Protein AF-A0A1M7MVY4-F1 (afdb_monomer_lite)

Secondary structure (DSSP, 8-state):
-EEEEE--SSSPP--EEEEEEES-B-SSSEEEEEEEEEEETTHHHHHHHHHHHHHTT---EEEEEE-TT--EEEEEEEEEEEEEEEETTEEEEEEEEEPBPPHHHHHHHHHHHHHHHHHHHHTTPPP---

pLDDT: mean 89.59, std 8.75, range [52.88, 98.19]

Organism: Chryseobacterium carnipullorum (NCBI:txid1124835)

Radius of gyration: 17.47 Å; chains: 1; bounding box: 45×31×48 Å

Structure (mmCIF, N/CA/C/O backbone):
data_AF-A0A1M7MVY4-F1
#
_entry.id   AF-A0A1M7MVY4-F1
#
loop_
_atom_site.group_PDB
_atom_site.id
_atom_site.type_symbol
_atom_site.label_atom_id
_atom_site.label_alt_id
_atom_site.label_comp_id
_atom_site.label_asym_id
_atom_site.label_entity_id
_atom_site.label_seq_id
_atom_site.pdbx_PDB_ins_code
_atom_site.Cartn_x
_atom_site.Cartn_y
_atom_site.Cartn_z
_atom_site.occupancy
_atom_site.B_iso_or_equiv
_atom_site.auth_seq_id
_atom_site.auth_comp_id
_atom_site.auth_asym_id
_atom_site.auth_atom_id
_atom_site.pdbx_PDB_model_num
ATOM 1 N N . MET A 1 1 ? -5.617 -7.896 -5.061 1.00 93.06 1 MET A N 1
ATOM 2 C CA . MET A 1 1 ? -5.676 -7.709 -3.597 1.00 93.06 1 MET A CA 1
ATOM 3 C C . MET A 1 1 ? -4.420 -6.981 -3.159 1.00 93.06 1 MET A C 1
ATOM 5 O O . MET A 1 1 ? -3.390 -7.106 -3.820 1.00 93.06 1 MET A O 1
ATOM 9 N N . PHE A 1 2 ? -4.505 -6.208 -2.084 1.00 96.81 2 PHE A N 1
ATOM 10 C CA . PHE A 1 2 ? -3.381 -5.459 -1.541 1.00 96.81 2 PHE A CA 1
ATOM 11 C C . PHE A 1 2 ? -3.156 -5.806 -0.066 1.00 96.81 2 PHE A C 1
ATOM 13 O O . PHE A 1 2 ? -4.079 -6.235 0.622 1.00 96.81 2 PHE A O 1
ATOM 20 N N . GLY A 1 3 ? -1.925 -5.612 0.399 1.00 96.44 3 GLY A N 1
ATOM 21 C CA . GLY A 1 3 ? -1.509 -5.717 1.796 1.00 96.44 3 GLY A CA 1
ATOM 22 C C . GLY A 1 3 ? -0.864 -4.416 2.274 1.00 96.44 3 GLY A C 1
ATOM 23 O O . GLY A 1 3 ? -0.368 -3.636 1.459 1.00 96.44 3 GLY A O 1
ATOM 24 N N . PHE A 1 4 ? -0.852 -4.180 3.582 1.00 96.44 4 PHE A N 1
ATOM 25 C CA . PHE A 1 4 ? -0.076 -3.106 4.204 1.00 96.44 4 PHE A CA 1
ATOM 26 C C . PHE A 1 4 ? 0.952 -3.696 5.169 1.00 96.44 4 PHE A C 1
ATOM 28 O O . PHE A 1 4 ? 0.610 -4.563 5.968 1.00 96.44 4 PHE A O 1
ATOM 35 N N . THR A 1 5 ? 2.184 -3.200 5.112 1.00 95.25 5 THR A N 1
ATOM 36 C CA . THR A 1 5 ? 3.277 -3.535 6.040 1.00 95.25 5 THR A CA 1
ATOM 37 C C . THR A 1 5 ? 3.965 -2.250 6.474 1.00 95.25 5 THR A C 1
ATOM 39 O O . THR A 1 5 ? 4.047 -1.301 5.688 1.00 95.25 5 THR A O 1
ATOM 42 N N . PHE A 1 6 ? 4.494 -2.216 7.694 1.00 94.38 6 PHE A N 1
ATOM 43 C CA . PHE A 1 6 ? 5.457 -1.182 8.065 1.00 94.38 6 PHE A CA 1
ATOM 44 C C . PHE A 1 6 ? 6.812 -1.446 7.413 1.00 94.38 6 PHE A C 1
ATOM 46 O O . PHE A 1 6 ? 7.098 -2.556 6.957 1.00 94.38 6 PHE A O 1
ATOM 53 N N . ASP A 1 7 ? 7.602 -0.384 7.311 1.00 91.56 7 ASP A N 1
ATOM 54 C CA . ASP A 1 7 ? 9.003 -0.461 6.932 1.00 91.56 7 ASP A CA 1
ATOM 55 C C . ASP A 1 7 ? 9.792 -0.950 8.150 1.00 91.56 7 ASP A C 1
ATOM 57 O O . ASP A 1 7 ? 9.826 -0.273 9.176 1.00 91.56 7 ASP A O 1
ATOM 61 N N . SER A 1 8 ? 10.345 -2.158 8.072 1.00 85.06 8 SER A N 1
ATOM 62 C CA . SER A 1 8 ? 11.146 -2.762 9.136 1.00 85.06 8 SER A CA 1
ATOM 63 C C . SER A 1 8 ? 12.392 -3.425 8.555 1.00 85.06 8 SER A C 1
ATOM 65 O O . SER A 1 8 ? 12.450 -3.759 7.371 1.00 85.06 8 SER A O 1
ATOM 67 N N . GLU A 1 9 ? 13.403 -3.634 9.400 1.00 79.75 9 GLU A N 1
ATOM 68 C CA . GLU A 1 9 ? 14.647 -4.320 9.016 1.00 79.75 9 GLU A CA 1
ATOM 69 C C . GLU A 1 9 ? 14.465 -5.838 8.816 1.00 79.75 9 GLU A C 1
ATOM 71 O O . GLU A 1 9 ? 15.374 -6.522 8.344 1.00 79.75 9 GLU A O 1
ATOM 76 N N . THR A 1 10 ? 13.302 -6.379 9.187 1.00 82.69 10 THR A N 1
ATOM 77 C CA . THR A 1 10 ? 12.981 -7.809 9.131 1.00 82.69 10 THR A CA 1
ATOM 78 C C . THR A 1 10 ? 12.125 -8.151 7.915 1.00 82.69 10 THR A C 1
ATOM 80 O O . THR A 1 10 ? 11.790 -7.299 7.092 1.00 82.69 10 THR A O 1
ATOM 83 N N . GLU A 1 11 ? 11.736 -9.424 7.790 1.00 79.62 11 GLU A N 1
ATOM 84 C CA . GLU A 1 11 ? 10.710 -9.790 6.818 1.00 79.62 11 GLU A CA 1
ATOM 85 C C . GLU A 1 11 ? 9.423 -8.981 7.065 1.00 79.62 11 GLU A C 1
ATOM 87 O O . GLU A 1 11 ? 9.003 -8.830 8.217 1.00 79.62 11 GLU A O 1
ATOM 92 N N . PRO A 1 12 ? 8.812 -8.437 5.998 1.00 81.81 12 PRO A N 1
ATOM 93 C CA . PRO A 1 12 ? 7.630 -7.601 6.118 1.00 81.81 12 PRO A CA 1
ATOM 94 C C . PRO A 1 12 ? 6.420 -8.436 6.525 1.00 81.81 12 PRO A C 1
ATOM 96 O O . PRO A 1 12 ? 6.007 -9.353 5.811 1.00 81.81 12 PRO A O 1
ATOM 99 N N . GLU A 1 13 ? 5.823 -8.068 7.651 1.00 90.56 13 GLU A N 1
ATOM 100 C CA . GLU A 1 13 ? 4.575 -8.641 8.134 1.00 90.56 13 GLU A CA 1
ATOM 101 C C . GLU A 1 13 ? 3.384 -7.867 7.553 1.00 90.56 13 GLU A C 1
ATOM 103 O O . GLU A 1 13 ? 3.287 -6.643 7.675 1.00 90.56 13 GLU A O 1
ATOM 108 N N . ILE A 1 14 ? 2.453 -8.576 6.909 1.00 93.31 14 ILE A N 1
ATOM 109 C CA . ILE A 1 14 ? 1.219 -7.964 6.407 1.00 93.31 14 ILE A CA 1
ATOM 110 C C . ILE A 1 14 ? 0.259 -7.759 7.583 1.00 93.31 14 ILE A C 1
ATOM 112 O O . ILE A 1 14 ? -0.281 -8.716 8.127 1.00 93.31 14 ILE A O 1
ATOM 116 N N . ILE A 1 15 ? 0.013 -6.498 7.928 1.00 93.81 15 ILE A N 1
ATOM 117 C CA . ILE A 1 15 ? -0.790 -6.072 9.088 1.00 93.81 15 ILE A CA 1
ATOM 118 C C . ILE A 1 15 ? -2.284 -6.035 8.754 1.00 93.81 15 ILE A C 1
ATOM 120 O O . ILE A 1 15 ? -3.133 -6.200 9.628 1.00 93.81 15 ILE A O 1
ATOM 124 N N . ALA A 1 16 ? -2.605 -5.775 7.487 1.00 96.06 16 ALA A N 1
ATOM 125 C CA . ALA A 1 16 ? -3.970 -5.760 6.981 1.00 96.06 16 ALA A CA 1
ATOM 126 C C . ALA A 1 16 ? -3.999 -6.057 5.481 1.00 96.06 16 ALA A C 1
ATOM 128 O O . ALA A 1 16 ? -3.080 -5.677 4.744 1.00 96.06 16 ALA A O 1
ATOM 129 N N . LEU A 1 17 ? -5.084 -6.681 5.030 1.00 97.31 17 LEU A N 1
ATOM 130 C CA . LEU A 1 17 ? -5.425 -6.880 3.627 1.00 97.31 17 LEU A CA 1
ATOM 131 C C . LEU A 1 17 ? -6.534 -5.917 3.211 1.00 97.31 17 LEU A C 1
ATOM 133 O O . LEU A 1 17 ? -7.336 -5.447 4.015 1.00 97.31 17 LEU A O 1
ATOM 137 N N . MET A 1 18 ? -6.573 -5.600 1.925 1.00 96.88 18 MET A N 1
ATOM 138 C CA . MET A 1 18 ? -7.585 -4.724 1.347 1.00 96.88 18 MET A CA 1
ATOM 139 C C . MET A 1 18 ? -7.865 -5.110 -0.101 1.00 96.88 18 MET A C 1
ATOM 141 O O . MET A 1 18 ? -6.969 -5.534 -0.841 1.00 96.88 18 MET A O 1
ATOM 145 N N . ASP A 1 19 ? -9.116 -4.947 -0.516 1.00 96.75 19 ASP A N 1
ATOM 146 C CA . ASP A 1 19 ? -9.549 -5.336 -1.859 1.00 96.75 19 ASP A CA 1
ATOM 147 C C . ASP A 1 19 ? -8.887 -4.464 -2.928 1.00 96.75 19 ASP A C 1
ATOM 149 O O . ASP A 1 19 ? -8.389 -4.967 -3.940 1.00 96.75 19 ASP A O 1
ATOM 153 N N . ASP A 1 20 ? -8.861 -3.152 -2.684 1.00 96.81 20 ASP A N 1
ATOM 154 C CA . ASP A 1 20 ? -8.397 -2.151 -3.640 1.00 96.81 20 ASP A CA 1
ATOM 155 C C . ASP A 1 20 ? -7.703 -0.975 -2.940 1.00 96.81 20 ASP A C 1
ATOM 157 O O . ASP A 1 20 ? -8.004 -0.620 -1.794 1.00 96.81 20 ASP A O 1
ATOM 161 N N . VAL A 1 21 ? -6.787 -0.337 -3.667 1.00 96.12 21 VAL A N 1
ATOM 162 C CA . VAL A 1 21 ? -6.091 0.872 -3.241 1.00 96.12 21 VAL A CA 1
ATOM 163 C C . VAL A 1 21 ? -6.113 1.897 -4.360 1.00 96.12 21 VAL A C 1
ATOM 165 O O . VAL A 1 21 ? -5.607 1.685 -5.459 1.00 96.12 21 VAL A O 1
ATOM 168 N N . ARG A 1 22 ? -6.640 3.081 -4.051 1.00 94.69 22 ARG A N 1
ATOM 169 C CA . ARG A 1 22 ? -6.719 4.185 -5.010 1.00 94.69 22 ARG A CA 1
ATOM 170 C C . ARG A 1 22 ? -5.701 5.258 -4.702 1.00 94.69 22 ARG A C 1
ATOM 172 O O . ARG A 1 22 ? -5.373 5.509 -3.544 1.00 94.69 22 ARG A O 1
ATOM 179 N N . ASN A 1 23 ? -5.320 5.978 -5.755 1.00 91.75 23 ASN A N 1
ATOM 180 C CA . ASN A 1 23 ? -4.417 7.120 -5.696 1.00 91.75 23 ASN A CA 1
ATOM 181 C C . ASN A 1 23 ? -2.987 6.750 -5.261 1.00 91.75 23 ASN A C 1
ATOM 183 O O . ASN A 1 23 ? -2.398 7.449 -4.448 1.00 91.75 23 ASN A O 1
ATOM 187 N N . ILE A 1 24 ? -2.415 5.687 -5.829 1.00 89.50 24 ILE A N 1
ATOM 188 C CA . ILE A 1 24 ? -0.994 5.317 -5.644 1.00 89.50 24 ILE A CA 1
ATOM 189 C C . ILE A 1 24 ? -0.146 5.482 -6.919 1.00 89.50 24 ILE A C 1
ATOM 191 O O . ILE A 1 24 ? 1.076 5.379 -6.872 1.00 89.50 24 ILE A O 1
ATOM 195 N N . GLU A 1 25 ? -0.774 5.798 -8.058 1.00 85.25 25 GLU A N 1
ATOM 196 C CA . GLU A 1 25 ? -0.097 6.063 -9.336 1.00 85.25 25 GLU A CA 1
ATOM 197 C C . GLU A 1 25 ? -0.064 7.563 -9.655 1.00 85.25 25 GLU A C 1
ATOM 199 O O . GLU A 1 25 ? -1.058 8.272 -9.456 1.00 85.25 25 GLU A O 1
ATOM 204 N N . SER A 1 26 ? 1.061 8.061 -10.164 1.00 82.38 26 SER A N 1
ATOM 205 C CA . SER A 1 26 ? 1.253 9.468 -10.537 1.00 82.38 26 SER A CA 1
ATOM 206 C C . SER A 1 26 ? 2.317 9.584 -11.633 1.00 82.38 26 SER A C 1
ATOM 208 O O . SER A 1 26 ? 3.221 8.754 -11.687 1.00 82.38 26 SER A O 1
ATOM 210 N N . PRO A 1 27 ? 2.255 10.595 -12.522 1.00 75.25 27 PRO A N 1
ATOM 211 C CA . PRO A 1 27 ? 3.409 10.950 -13.350 1.00 75.25 27 PRO A CA 1
ATOM 212 C C . PRO A 1 27 ? 4.582 11.514 -12.527 1.00 75.25 27 PRO A C 1
ATOM 214 O O . PRO A 1 27 ? 5.714 11.475 -12.995 1.00 75.25 27 PRO A O 1
ATOM 217 N N . ALA A 1 28 ? 4.325 12.044 -11.326 1.00 76.19 28 ALA A N 1
ATOM 218 C CA . ALA A 1 28 ? 5.370 12.495 -10.409 1.00 76.19 28 ALA A CA 1
ATOM 219 C C . ALA A 1 28 ? 5.965 11.303 -9.643 1.00 76.19 28 ALA A C 1
ATOM 221 O O . ALA A 1 28 ? 5.210 10.449 -9.184 1.00 76.19 28 ALA A O 1
ATOM 222 N N . GLY A 1 29 ? 7.290 11.274 -9.464 1.00 78.75 29 GLY A N 1
ATOM 223 C CA . GLY A 1 29 ? 7.973 10.185 -8.753 1.00 78.75 29 GLY A CA 1
ATOM 224 C C . GLY A 1 29 ? 7.624 10.117 -7.262 1.00 78.75 29 GLY A C 1
ATOM 225 O O . GLY A 1 29 ? 7.210 9.071 -6.774 1.00 78.75 29 GLY A O 1
ATOM 226 N N . ILE A 1 30 ? 7.727 11.238 -6.540 1.00 88.56 30 ILE A N 1
ATOM 227 C CA . ILE A 1 30 ? 7.447 11.319 -5.096 1.00 88.56 30 ILE A CA 1
ATOM 228 C C . ILE A 1 30 ? 6.495 12.489 -4.843 1.00 88.56 30 ILE A C 1
ATOM 230 O O . ILE A 1 30 ? 6.791 13.619 -5.229 1.00 88.56 30 ILE A O 1
ATOM 234 N N . ILE A 1 31 ? 5.348 12.240 -4.204 1.00 93.31 31 ILE A N 1
ATOM 235 C CA . ILE A 1 31 ? 4.327 13.276 -3.973 1.00 93.31 31 ILE A CA 1
ATOM 236 C C . ILE A 1 31 ? 3.507 13.016 -2.705 1.00 93.31 31 ILE A C 1
ATOM 238 O O . ILE A 1 31 ? 3.176 11.875 -2.392 1.00 93.31 31 ILE A O 1
ATOM 242 N N . TYR A 1 32 ? 3.124 14.080 -1.998 1.00 94.56 32 TYR A N 1
ATOM 243 C CA . TYR A 1 32 ? 2.121 13.997 -0.936 1.00 94.56 32 TYR A CA 1
ATOM 244 C C . TYR A 1 32 ? 0.715 13.867 -1.509 1.00 94.56 32 TYR A C 1
ATOM 246 O O . TYR A 1 32 ? 0.307 14.667 -2.353 1.00 94.56 32 TYR A O 1
ATOM 254 N N . ARG A 1 33 ? -0.054 12.883 -1.041 1.00 94.06 33 ARG A N 1
ATOM 255 C CA . ARG A 1 33 ? -1.420 12.685 -1.529 1.00 94.06 33 ARG A CA 1
ATOM 256 C C . ARG A 1 33 ? -2.302 11.896 -0.582 1.00 94.06 33 ARG A C 1
ATOM 258 O O . ARG A 1 33 ? -1.846 11.179 0.303 1.00 94.06 33 ARG A O 1
ATOM 265 N N . THR A 1 34 ? -3.597 11.997 -0.850 1.00 96.50 34 THR A N 1
ATOM 266 C CA . THR A 1 34 ? -4.626 11.187 -0.212 1.00 96.50 34 THR A CA 1
ATOM 267 C C . THR A 1 34 ? -4.765 9.830 -0.901 1.00 96.50 34 THR A C 1
ATOM 269 O O . THR A 1 34 ? -5.149 9.770 -2.074 1.00 96.50 34 THR A O 1
ATOM 272 N N . ILE A 1 35 ? -4.524 8.755 -0.154 1.00 96.50 35 ILE A N 1
ATOM 273 C CA . ILE A 1 35 ? -4.718 7.359 -0.563 1.00 96.50 35 ILE A CA 1
ATOM 274 C C . ILE A 1 35 ? -6.010 6.828 0.048 1.00 96.50 35 ILE A C 1
ATOM 276 O O . ILE A 1 35 ? -6.349 7.151 1.186 1.00 96.50 35 ILE A O 1
ATOM 280 N N . ARG A 1 36 ? -6.745 6.009 -0.709 1.00 97.56 36 ARG A N 1
ATOM 281 C CA . ARG A 1 36 ? -7.942 5.325 -0.205 1.00 97.56 36 ARG A CA 1
ATOM 282 C C . ARG A 1 36 ? -7.709 3.825 -0.199 1.00 97.56 36 ARG A C 1
ATOM 284 O O . ARG A 1 36 ? -7.483 3.260 -1.265 1.00 97.56 36 ARG A O 1
ATOM 291 N N . LEU A 1 37 ? -7.806 3.228 0.981 1.00 97.81 37 LEU A N 1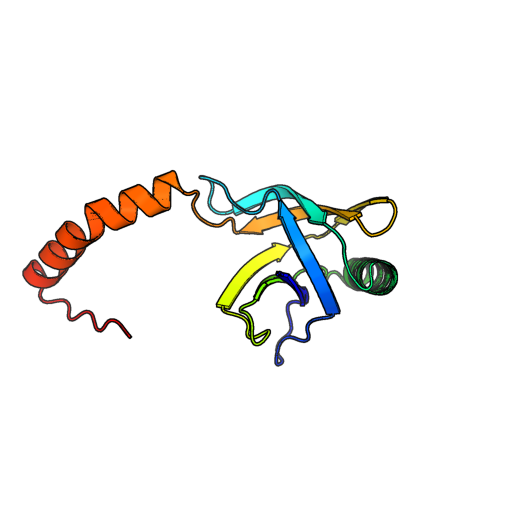
ATOM 292 C CA . LEU A 1 37 ? -7.819 1.788 1.201 1.00 97.81 37 LEU A CA 1
ATOM 293 C C . LEU A 1 37 ? -9.280 1.332 1.235 1.00 97.81 37 LEU A C 1
ATOM 295 O O . LEU A 1 37 ? -10.085 1.887 1.995 1.00 97.81 37 LEU A O 1
ATOM 299 N N . ILE A 1 38 ? -9.630 0.384 0.371 1.00 98.00 38 ILE A N 1
ATOM 300 C CA . ILE A 1 38 ? -11.004 -0.068 0.164 1.00 98.00 38 ILE A CA 1
ATOM 301 C C . ILE A 1 38 ? -11.182 -1.452 0.777 1.00 98.00 38 ILE A C 1
ATOM 303 O O . ILE A 1 38 ? -10.428 -2.363 0.452 1.00 98.00 38 ILE A O 1
ATOM 307 N N . ASN A 1 39 ? -12.209 -1.590 1.616 1.00 97.69 39 ASN A N 1
ATOM 308 C CA . ASN A 1 39 ? -12.566 -2.837 2.294 1.00 97.69 39 ASN A CA 1
ATOM 309 C C . ASN A 1 39 ? -11.370 -3.515 2.992 1.00 97.69 39 ASN A C 1
ATOM 311 O O . ASN A 1 39 ? -10.961 -4.614 2.639 1.00 97.69 39 ASN A O 1
ATOM 315 N N . VAL A 1 40 ? -10.796 -2.812 3.965 1.00 97.88 40 VAL A N 1
ATOM 316 C CA . VAL A 1 40 ? -9.733 -3.321 4.832 1.00 97.88 40 VAL A CA 1
ATOM 317 C C . VAL A 1 40 ? -10.308 -4.390 5.766 1.00 97.88 40 VAL A C 1
ATOM 319 O O . VAL A 1 40 ? -11.305 -4.130 6.443 1.00 97.88 40 VAL A O 1
ATOM 322 N N . ASP A 1 41 ? -9.697 -5.573 5.789 1.00 95.31 41 ASP A N 1
ATOM 323 C CA . ASP A 1 41 ? -10.163 -6.741 6.550 1.00 95.31 41 ASP A CA 1
ATOM 324 C C . ASP A 1 41 ? -10.178 -6.502 8.067 1.00 95.31 41 ASP A C 1
ATOM 326 O O . ASP A 1 41 ? -11.197 -6.734 8.719 1.00 95.31 41 ASP A O 1
ATOM 330 N N . ASP A 1 42 ? -9.093 -5.946 8.602 1.00 91.81 42 ASP A N 1
ATOM 331 C CA . ASP A 1 42 ? -8.944 -5.527 9.990 1.00 91.81 42 ASP A CA 1
ATOM 332 C C . ASP A 1 42 ? -8.616 -4.031 10.069 1.00 91.81 42 ASP A C 1
ATOM 334 O O . ASP A 1 42 ? -7.514 -3.578 10.398 1.00 91.81 42 ASP A O 1
ATOM 338 N N . ALA A 1 43 ? -9.624 -3.224 9.730 1.00 95.75 43 ALA A N 1
ATOM 339 C CA . ALA A 1 43 ? -9.521 -1.772 9.775 1.00 95.75 43 ALA A CA 1
ATOM 340 C C . ALA A 1 43 ? -9.140 -1.253 11.174 1.00 95.75 43 ALA A C 1
ATOM 342 O O . ALA A 1 43 ? -8.435 -0.252 11.277 1.00 95.75 43 ALA A O 1
ATOM 343 N N . HIS A 1 44 ? -9.594 -1.908 12.248 1.00 94.56 44 HIS A N 1
ATOM 344 C CA . HIS A 1 44 ? -9.306 -1.473 13.615 1.00 94.56 44 HIS A CA 1
ATOM 345 C C . HIS A 1 44 ? -7.829 -1.676 13.970 1.00 94.56 44 HIS A C 1
ATOM 347 O O . HIS A 1 44 ? -7.194 -0.750 14.489 1.00 94.56 44 HIS A O 1
ATOM 353 N N . ASN A 1 45 ? -7.282 -2.858 13.670 1.00 94.88 45 ASN A N 1
ATOM 354 C CA . ASN A 1 45 ? -5.871 -3.151 13.886 1.00 94.88 45 ASN A CA 1
ATOM 355 C C . ASN A 1 45 ? -4.989 -2.194 13.084 1.00 94.88 45 ASN A C 1
ATOM 357 O O . ASN A 1 45 ? -4.123 -1.546 13.665 1.00 94.88 45 ASN A O 1
ATOM 361 N N . LEU A 1 46 ? -5.275 -2.002 11.789 1.00 95.88 46 LEU A N 1
ATOM 362 C CA . LEU A 1 46 ? -4.494 -1.096 10.944 1.00 95.88 46 LEU A CA 1
ATOM 363 C C . LEU A 1 46 ? -4.472 0.343 11.482 1.00 95.88 46 LEU A C 1
ATOM 365 O O . LEU A 1 46 ? -3.417 0.977 11.509 1.00 95.88 46 LEU A O 1
ATOM 369 N N . LEU A 1 47 ? -5.623 0.868 11.919 1.00 96.31 47 LEU A N 1
ATOM 370 C CA . LEU A 1 47 ? -5.704 2.213 12.498 1.00 96.31 47 LEU A CA 1
ATOM 371 C C . LEU A 1 47 ? -4.860 2.318 13.771 1.00 96.31 47 LEU A C 1
ATOM 373 O O . LEU A 1 47 ? -4.046 3.233 13.881 1.00 96.31 47 LEU A O 1
ATOM 377 N N . SER A 1 48 ? -5.001 1.353 14.682 1.00 95.44 48 SER A N 1
ATOM 378 C CA . SER A 1 48 ? -4.243 1.313 15.938 1.00 95.44 48 SER A CA 1
ATOM 379 C C . SER A 1 48 ? -2.734 1.215 15.689 1.00 95.44 48 SER A C 1
ATOM 381 O O . SER A 1 48 ? -1.949 1.917 16.329 1.00 95.44 48 SER A O 1
ATOM 383 N N . ALA A 1 49 ? -2.320 0.393 14.721 1.00 94.31 49 ALA A N 1
ATOM 384 C CA . ALA A 1 49 ? -0.926 0.255 14.313 1.00 94.31 49 ALA A CA 1
ATOM 385 C C . ALA A 1 49 ? -0.361 1.588 13.795 1.00 94.31 49 ALA A C 1
ATOM 387 O O . ALA A 1 49 ? 0.693 2.029 14.250 1.00 94.31 49 ALA A O 1
ATOM 388 N N . ILE A 1 50 ? -1.076 2.265 12.886 1.00 95.25 50 ILE A N 1
ATOM 389 C CA . ILE A 1 50 ? -0.640 3.551 12.315 1.00 95.25 50 ILE A CA 1
ATOM 390 C C . ILE A 1 50 ? -0.582 4.644 13.390 1.00 95.25 50 ILE A C 1
ATOM 392 O O . ILE A 1 50 ? 0.371 5.423 13.417 1.00 95.25 50 ILE A O 1
ATOM 396 N N . GLU A 1 51 ? -1.567 4.710 14.288 1.00 94.75 51 GLU A N 1
ATOM 397 C CA . GLU A 1 51 ? -1.574 5.675 15.393 1.00 94.75 51 GLU A CA 1
ATOM 398 C C . GLU A 1 51 ? -0.402 5.468 16.355 1.00 94.75 51 GLU A C 1
ATOM 400 O O . GLU A 1 51 ? 0.175 6.442 16.839 1.00 94.75 51 GLU A O 1
ATOM 405 N N . ASN A 1 52 ? -0.026 4.217 16.624 1.00 93.69 52 ASN A N 1
ATOM 406 C CA . ASN A 1 52 ? 1.125 3.907 17.465 1.00 93.69 52 ASN A CA 1
ATOM 407 C C . ASN A 1 52 ? 2.448 4.222 16.760 1.00 93.69 52 ASN A C 1
ATOM 409 O O . ASN A 1 52 ? 3.285 4.906 17.347 1.00 93.69 52 ASN A O 1
ATOM 413 N N . ALA A 1 53 ? 2.599 3.833 15.492 1.00 92.06 53 ALA A N 1
ATOM 414 C CA . ALA A 1 53 ? 3.776 4.153 14.685 1.00 92.06 53 ALA A CA 1
ATOM 415 C C . ALA A 1 53 ? 3.997 5.674 14.559 1.00 92.06 53 ALA A C 1
ATOM 417 O O . ALA A 1 53 ? 5.124 6.164 14.639 1.00 92.06 53 ALA A O 1
ATOM 418 N N . ALA A 1 54 ? 2.915 6.453 14.445 1.00 90.69 54 ALA A N 1
ATOM 419 C CA . ALA A 1 54 ? 2.986 7.912 14.385 1.00 90.69 54 ALA A CA 1
ATOM 420 C C . ALA A 1 54 ? 3.525 8.557 15.6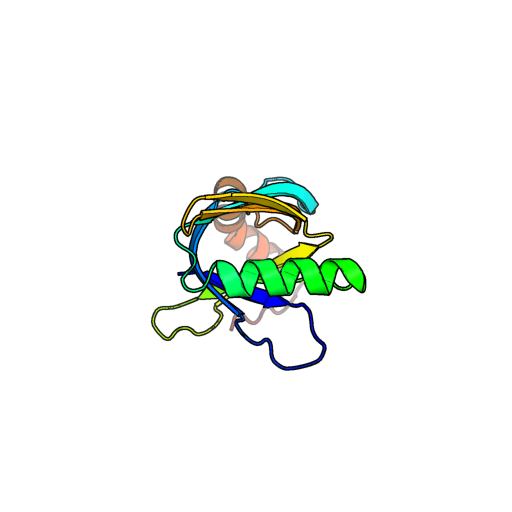75 1.00 90.69 54 ALA A C 1
ATOM 422 O O . ALA A 1 54 ? 4.129 9.626 15.601 1.00 90.69 54 ALA A O 1
ATOM 423 N N . LYS A 1 55 ? 3.345 7.928 16.847 1.00 90.88 55 LYS A N 1
ATOM 424 C CA . LYS A 1 55 ? 3.869 8.436 18.132 1.00 90.88 55 LYS A CA 1
ATOM 425 C C . LYS A 1 55 ? 5.381 8.261 18.263 1.00 90.88 55 LYS A C 1
ATOM 427 O O . LYS A 1 55 ? 6.012 9.044 18.966 1.00 90.88 55 LYS A O 1
ATOM 432 N N . ILE A 1 56 ? 5.939 7.247 17.605 1.00 88.25 56 ILE A N 1
ATOM 433 C CA . ILE A 1 56 ? 7.369 6.910 17.658 1.00 88.25 56 ILE A CA 1
ATOM 434 C C . ILE A 1 56 ? 8.142 7.382 16.417 1.00 88.25 56 ILE A C 1
ATOM 436 O O . ILE A 1 56 ? 9.320 7.086 16.291 1.00 88.25 56 ILE A O 1
ATOM 440 N N . TYR A 1 57 ? 7.503 8.161 15.533 1.00 78.94 57 TYR A N 1
ATOM 441 C CA . TYR A 1 57 ? 8.078 8.670 14.277 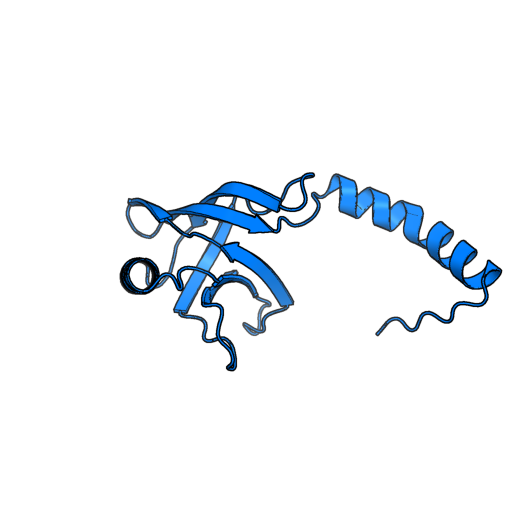1.00 78.94 57 TYR A CA 1
ATOM 442 C C . TYR A 1 57 ? 8.510 7.582 13.273 1.00 78.94 57 TYR A C 1
ATOM 444 O O . TYR A 1 57 ? 9.311 7.846 12.380 1.00 78.94 57 TYR A O 1
ATOM 452 N N . GLU A 1 58 ? 7.914 6.391 13.360 1.00 82.56 58 GLU A N 1
ATOM 453 C CA . GLU A 1 58 ? 8.164 5.246 12.468 1.00 82.56 58 GLU A CA 1
ATOM 454 C C . GLU A 1 58 ? 6.934 4.932 11.597 1.00 82.56 58 GLU A C 1
ATOM 456 O O . GLU A 1 58 ? 6.624 3.791 11.273 1.00 82.56 58 GLU A O 1
ATOM 461 N N . ASN A 1 59 ? 6.174 5.955 11.199 1.00 90.75 59 ASN A N 1
ATOM 462 C CA . ASN A 1 59 ? 4.959 5.801 10.391 1.00 90.75 59 ASN A CA 1
ATOM 463 C C . ASN A 1 59 ? 5.250 5.740 8.884 1.00 90.75 59 ASN A C 1
ATOM 465 O O . ASN A 1 59 ? 4.608 6.438 8.090 1.00 90.75 59 ASN A O 1
ATOM 469 N N . ASN A 1 60 ? 6.214 4.902 8.508 1.00 94.56 60 ASN A N 1
ATOM 470 C CA . ASN A 1 60 ? 6.564 4.596 7.126 1.00 94.56 60 ASN A CA 1
ATOM 471 C C . ASN A 1 60 ? 6.216 3.142 6.823 1.00 94.56 60 ASN A C 1
ATOM 473 O O . ASN A 1 60 ? 6.313 2.276 7.687 1.00 94.56 60 ASN A O 1
ATOM 477 N N . GLY A 1 61 ? 5.811 2.858 5.595 1.00 95.06 61 GLY A N 1
ATOM 478 C CA . GLY A 1 61 ? 5.440 1.507 5.220 1.00 95.06 61 GLY A CA 1
ATOM 479 C C . GLY A 1 61 ? 5.257 1.327 3.732 1.00 95.06 61 GLY A C 1
ATOM 480 O O . GLY A 1 61 ? 5.598 2.186 2.913 1.00 95.06 61 GLY A O 1
ATOM 481 N N . PHE A 1 62 ? 4.682 0.187 3.385 1.00 95.56 62 PHE A N 1
ATOM 482 C CA . PHE A 1 62 ? 4.439 -0.197 2.012 1.00 95.56 62 PHE A CA 1
ATOM 483 C C . PHE A 1 62 ? 2.994 -0.620 1.813 1.00 95.56 62 PHE A C 1
ATOM 485 O O . PHE A 1 62 ? 2.412 -1.357 2.606 1.00 95.56 62 PHE A O 1
ATOM 492 N N . ILE A 1 63 ? 2.450 -0.195 0.678 1.00 96.25 63 ILE A N 1
ATOM 493 C CA . ILE A 1 63 ? 1.255 -0.788 0.092 1.00 96.25 63 ILE A CA 1
ATOM 494 C C . ILE A 1 63 ? 1.732 -1.863 -0.880 1.00 96.25 63 ILE A C 1
ATOM 496 O O . ILE A 1 63 ? 2.315 -1.560 -1.926 1.00 96.25 63 ILE A O 1
ATOM 500 N N . CYS A 1 64 ? 1.512 -3.116 -0.513 1.00 95.31 64 CYS A N 1
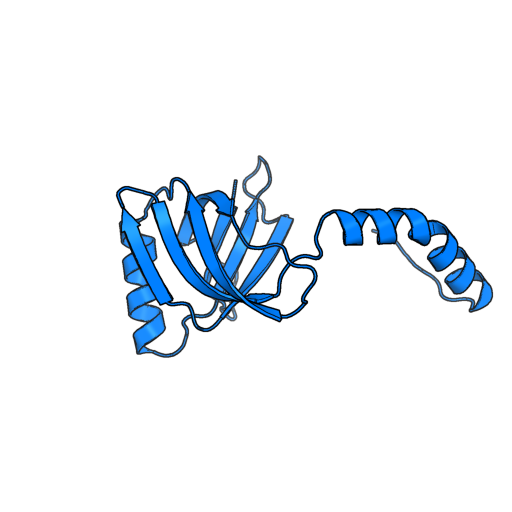ATOM 501 C CA . CYS A 1 64 ? 1.929 -4.296 -1.251 1.00 95.31 64 CYS A CA 1
ATOM 502 C C . CYS A 1 64 ? 0.830 -4.731 -2.216 1.00 95.31 64 CYS A C 1
ATOM 504 O O . CYS A 1 64 ? -0.310 -4.927 -1.808 1.00 95.31 64 CYS A O 1
ATOM 506 N N . MET A 1 65 ? 1.167 -4.924 -3.487 1.00 95.12 65 MET A N 1
ATOM 507 C CA . MET A 1 65 ? 0.316 -5.672 -4.408 1.00 95.12 65 MET A CA 1
ATOM 508 C C . MET A 1 65 ? 0.583 -7.160 -4.199 1.00 95.12 65 MET A C 1
ATOM 510 O O . MET A 1 65 ? 1.747 -7.567 -4.143 1.00 95.12 65 MET A O 1
ATOM 514 N N . LEU A 1 66 ? -0.485 -7.946 -4.080 1.00 94.38 66 LEU A N 1
ATOM 515 C CA . LEU A 1 66 ? -0.418 -9.383 -3.836 1.00 94.38 66 LEU A CA 1
ATOM 516 C C . LEU A 1 66 ? -0.957 -10.159 -5.040 1.00 94.38 66 LEU A C 1
ATOM 518 O O . LEU A 1 66 ? -1.917 -9.711 -5.678 1.00 94.38 66 LEU A O 1
ATOM 522 N N . ASP A 1 67 ? -0.352 -11.310 -5.326 1.00 92.94 67 ASP A N 1
ATOM 523 C CA . ASP A 1 67 ? -0.897 -12.288 -6.271 1.00 92.94 67 ASP A CA 1
ATOM 524 C C . ASP A 1 67 ? -1.972 -13.185 -5.626 1.00 92.94 67 ASP A C 1
ATOM 526 O O . ASP A 1 67 ? -2.341 -13.019 -4.458 1.00 92.94 67 ASP A O 1
ATOM 530 N N . ASP A 1 68 ? -2.477 -14.153 -6.391 1.00 90.69 68 ASP A N 1
ATOM 531 C CA . ASP A 1 68 ? -3.521 -15.083 -5.945 1.00 90.69 68 ASP A CA 1
ATOM 532 C C . ASP A 1 68 ? -3.049 -16.022 -4.820 1.00 90.69 68 ASP A C 1
ATOM 534 O O . ASP A 1 68 ? -3.864 -16.524 -4.044 1.00 90.69 68 ASP A O 1
ATOM 538 N N . THR A 1 69 ? -1.733 -16.222 -4.680 1.00 92.44 69 THR A N 1
ATOM 539 C CA . THR A 1 69 ? -1.116 -16.985 -3.580 1.00 92.44 69 THR A CA 1
ATOM 540 C C . THR A 1 69 ? -0.822 -16.128 -2.348 1.00 92.44 69 THR A C 1
ATOM 542 O O . THR A 1 69 ? -0.313 -16.641 -1.354 1.00 92.44 69 THR A O 1
ATOM 545 N N . LYS A 1 70 ? -1.179 -14.835 -2.387 1.00 89.88 70 LYS A N 1
ATOM 546 C CA . LYS A 1 70 ? -0.850 -13.804 -1.388 1.00 89.88 70 LYS A CA 1
ATOM 547 C C . LYS A 1 70 ? 0.645 -13.493 -1.276 1.00 89.88 70 LYS A C 1
ATOM 549 O O . LYS A 1 70 ? 1.069 -12.889 -0.292 1.00 89.88 70 LYS A O 1
ATOM 554 N N . SER A 1 71 ? 1.434 -13.834 -2.290 1.00 91.12 71 SER A N 1
ATOM 555 C CA . SER A 1 71 ? 2.837 -13.433 -2.368 1.00 91.12 71 SER A CA 1
ATOM 556 C C . SER A 1 71 ? 2.943 -11.972 -2.815 1.00 91.12 71 SER A C 1
ATOM 558 O O . SER A 1 71 ? 2.150 -11.494 -3.631 1.00 91.12 71 SER A O 1
ATOM 560 N N . ILE A 1 72 ? 3.921 -11.234 -2.278 1.00 91.75 72 ILE A N 1
ATOM 561 C CA . ILE A 1 72 ? 4.140 -9.823 -2.628 1.00 91.75 72 ILE A CA 1
ATOM 562 C C . ILE A 1 72 ? 4.781 -9.737 -4.015 1.00 91.75 72 ILE A C 1
ATOM 564 O O . ILE A 1 72 ? 5.915 -10.170 -4.201 1.00 91.75 72 ILE A O 1
ATOM 568 N N . VAL A 1 73 ? 4.091 -9.097 -4.960 1.00 92.12 73 VAL A N 1
ATOM 569 C CA . VAL A 1 73 ? 4.580 -8.901 -6.338 1.00 92.12 73 VAL A CA 1
ATOM 570 C C . VAL A 1 73 ? 5.064 -7.479 -6.616 1.00 92.12 73 VAL A C 1
ATOM 572 O O . VAL A 1 73 ? 5.885 -7.265 -7.503 1.00 92.12 73 VAL A O 1
ATOM 575 N N . ALA A 1 74 ? 4.579 -6.490 -5.862 1.00 90.00 74 ALA A N 1
ATOM 576 C CA . ALA A 1 74 ? 5.052 -5.109 -5.949 1.00 90.00 74 ALA A CA 1
ATOM 577 C C . ALA A 1 74 ? 4.847 -4.373 -4.622 1.00 90.00 74 ALA A C 1
ATOM 579 O O . ALA A 1 74 ? 3.983 -4.741 -3.825 1.00 90.00 74 ALA A O 1
ATOM 580 N N . ARG A 1 75 ? 5.619 -3.305 -4.393 1.00 92.12 75 ARG A N 1
ATOM 581 C CA . ARG A 1 75 ? 5.522 -2.458 -3.196 1.00 92.12 75 ARG A CA 1
ATOM 582 C C . ARG A 1 75 ? 5.487 -0.987 -3.593 1.00 92.12 75 ARG A C 1
ATOM 584 O O . ARG A 1 75 ? 6.299 -0.541 -4.396 1.00 92.12 75 ARG A O 1
ATOM 591 N N . THR A 1 76 ? 4.563 -0.231 -3.011 1.00 93.38 76 THR A N 1
ATOM 592 C CA . THR A 1 76 ? 4.533 1.235 -3.088 1.00 93.38 76 THR A CA 1
ATOM 593 C C . THR A 1 76 ? 4.932 1.786 -1.732 1.00 93.38 76 THR A C 1
ATOM 595 O O . THR A 1 76 ? 4.194 1.589 -0.769 1.00 93.38 76 THR A O 1
ATOM 598 N N . PHE A 1 77 ? 6.069 2.472 -1.650 1.00 94.69 77 PHE A N 1
ATOM 599 C CA . PHE A 1 77 ? 6.486 3.107 -0.403 1.00 94.69 77 PHE A CA 1
ATOM 600 C C . PHE A 1 77 ? 5.605 4.319 -0.082 1.00 94.69 77 PHE A C 1
ATOM 602 O O . PHE A 1 77 ? 5.271 5.124 -0.963 1.00 94.69 77 PHE A O 1
ATOM 609 N N . ILE A 1 78 ? 5.246 4.446 1.191 1.00 95.75 78 ILE A N 1
ATOM 610 C CA . ILE A 1 78 ? 4.526 5.581 1.749 1.00 95.75 78 ILE A CA 1
ATOM 611 C C . ILE A 1 78 ? 5.162 5.984 3.081 1.00 95.75 78 ILE A C 1
ATOM 613 O O . ILE A 1 78 ? 5.297 5.169 3.987 1.00 95.75 78 ILE A O 1
ATOM 617 N N . SER A 1 79 ? 5.515 7.260 3.213 1.00 95.12 79 SER A N 1
ATOM 618 C CA . SER A 1 79 ? 6.060 7.835 4.443 1.00 95.12 79 SER A CA 1
ATOM 619 C C . SER A 1 79 ? 5.156 8.905 5.035 1.00 95.12 79 SER A C 1
ATOM 621 O O . SER A 1 79 ? 4.262 9.442 4.366 1.00 95.12 79 SER A O 1
ATOM 623 N N . ASN A 1 80 ? 5.415 9.244 6.300 1.00 94.25 80 ASN A N 1
ATOM 624 C CA . ASN A 1 80 ? 4.694 10.286 7.032 1.00 94.25 80 ASN A CA 1
ATOM 625 C C . ASN A 1 80 ? 3.173 10.052 7.038 1.00 94.25 80 ASN A C 1
ATOM 627 O O . ASN A 1 80 ? 2.383 10.980 6.828 1.00 94.25 80 ASN A O 1
ATOM 631 N N . ILE A 1 81 ? 2.765 8.796 7.241 1.00 96.38 81 ILE A N 1
ATOM 632 C CA . ILE A 1 81 ? 1.374 8.354 7.138 1.00 96.38 81 ILE A CA 1
ATOM 633 C C . ILE A 1 81 ? 0.513 9.009 8.222 1.00 96.38 81 ILE A C 1
ATOM 635 O O . ILE A 1 81 ? 0.815 8.955 9.414 1.00 96.38 81 ILE A O 1
ATOM 639 N N . ARG A 1 82 ? -0.614 9.592 7.814 1.00 94.75 82 ARG A N 1
ATOM 640 C CA . ARG A 1 82 ? -1.647 10.145 8.695 1.00 94.75 82 ARG A CA 1
ATOM 641 C C . ARG A 1 82 ? -3.013 9.614 8.301 1.00 94.75 82 ARG A C 1
ATOM 643 O O . ARG A 1 82 ? -3.348 9.564 7.118 1.00 94.75 82 ARG A O 1
ATOM 650 N N . ILE A 1 83 ? -3.834 9.283 9.289 1.00 96.69 83 ILE A N 1
ATOM 651 C CA . ILE A 1 83 ? -5.232 8.918 9.065 1.00 96.69 83 ILE A CA 1
ATOM 652 C C . ILE A 1 83 ? -6.036 10.209 8.896 1.00 96.69 83 ILE A C 1
ATOM 654 O O . ILE A 1 83 ? -6.050 11.059 9.781 1.00 96.69 83 ILE A O 1
ATOM 658 N N . LEU A 1 84 ? -6.710 10.368 7.756 1.00 97.06 84 LEU A N 1
ATOM 659 C CA . LEU A 1 84 ? -7.631 11.487 7.530 1.00 97.06 84 LEU A CA 1
ATOM 660 C C . LEU A 1 84 ? -9.069 11.125 7.888 1.00 97.06 84 LEU A C 1
ATOM 662 O O . LEU A 1 84 ? -9.836 11.968 8.348 1.00 97.06 84 LEU A O 1
ATOM 666 N N . LYS A 1 85 ? -9.471 9.888 7.586 1.00 96.38 85 LYS A N 1
ATOM 667 C CA . LYS A 1 85 ? -10.845 9.425 7.776 1.00 96.38 85 LYS A CA 1
ATOM 668 C C . LYS A 1 85 ? -10.900 7.908 7.817 1.00 96.38 85 LYS A C 1
ATOM 670 O O . LYS A 1 85 ? -10.272 7.250 6.993 1.00 96.38 85 LYS A O 1
ATOM 675 N N . SER A 1 86 ? -11.753 7.380 8.682 1.00 95.81 86 SER A N 1
ATOM 676 C CA . SER A 1 86 ? -12.213 5.995 8.637 1.00 95.81 86 SER A CA 1
ATOM 677 C C . SER A 1 86 ? -13.742 5.969 8.587 1.00 95.81 86 SER A C 1
ATOM 679 O O . SER A 1 86 ? -14.407 6.752 9.270 1.00 95.81 86 SER A O 1
ATOM 681 N N . LYS A 1 87 ? -14.322 5.130 7.724 1.00 95.06 87 LYS A N 1
ATOM 682 C CA . LYS A 1 87 ? -15.771 4.879 7.684 1.00 95.06 87 LYS A CA 1
ATOM 683 C C . LYS A 1 87 ? -16.024 3.427 7.301 1.00 95.06 87 LYS A C 1
ATOM 685 O O . LYS A 1 87 ? -15.807 3.056 6.145 1.00 95.06 87 LYS A O 1
ATOM 690 N N . LYS A 1 88 ? -16.582 2.648 8.235 1.00 92.94 88 LYS A N 1
ATOM 691 C CA . LYS A 1 88 ? -16.663 1.181 8.118 1.00 92.94 88 LYS A CA 1
ATOM 692 C C . LYS A 1 88 ? -15.250 0.632 7.856 1.00 92.94 88 LYS A C 1
ATOM 694 O O . LYS A 1 88 ? -14.312 1.085 8.497 1.00 92.94 88 LYS A O 1
ATOM 699 N N . ASN A 1 89 ? -15.092 -0.219 6.849 1.00 96.00 89 ASN A N 1
ATOM 700 C CA . ASN A 1 89 ? -13.815 -0.820 6.471 1.00 96.00 89 ASN A CA 1
ATOM 701 C C . ASN A 1 89 ? -13.046 0.004 5.422 1.00 96.00 89 ASN A C 1
ATOM 703 O O . ASN A 1 89 ? -12.120 -0.494 4.800 1.00 96.00 89 ASN A O 1
ATOM 707 N N . ASN A 1 90 ? -13.433 1.258 5.167 1.00 97.56 90 ASN A N 1
ATOM 708 C CA . ASN A 1 90 ? -12.705 2.125 4.240 1.00 97.56 90 ASN A CA 1
ATOM 709 C C . ASN A 1 90 ? -11.874 3.141 5.017 1.00 97.56 90 ASN A C 1
ATOM 711 O O . ASN A 1 90 ? -12.418 3.906 5.822 1.00 97.56 90 ASN A O 1
ATOM 715 N N . ILE A 1 91 ? -10.580 3.197 4.710 1.00 98.19 91 ILE A N 1
ATOM 716 C CA . ILE A 1 91 ? -9.622 4.085 5.368 1.00 98.19 91 ILE A CA 1
ATOM 717 C C . ILE A 1 91 ? -9.051 5.053 4.335 1.00 98.19 91 ILE A C 1
ATOM 719 O O . ILE A 1 91 ? -8.721 4.694 3.208 1.00 98.19 91 ILE A O 1
ATOM 723 N N . THR A 1 92 ? -8.970 6.324 4.707 1.00 98.06 92 THR A N 1
ATOM 724 C CA . THR A 1 92 ? -8.334 7.370 3.912 1.00 98.06 92 THR A CA 1
ATOM 725 C C . THR A 1 92 ? -7.081 7.836 4.630 1.00 98.06 92 THR A C 1
ATOM 727 O O . THR A 1 92 ? -7.162 8.385 5.730 1.00 98.06 92 THR A O 1
ATOM 730 N N . LEU A 1 93 ? -5.939 7.635 3.981 1.00 97.12 93 LEU A N 1
ATOM 731 C CA . LEU A 1 93 ? -4.626 8.033 4.465 1.00 97.12 93 LEU A CA 1
ATOM 732 C C . LEU A 1 93 ? -4.135 9.274 3.719 1.00 97.12 93 LEU A C 1
ATOM 734 O O . LEU A 1 93 ? -4.519 9.522 2.576 1.00 97.12 93 LEU A O 1
ATOM 738 N N . TYR A 1 94 ? -3.255 10.032 4.355 1.00 96.81 94 TYR A N 1
ATOM 739 C CA . TYR A 1 94 ? -2.421 11.049 3.731 1.00 96.81 94 TYR A CA 1
ATOM 740 C C . TYR A 1 94 ? -0.965 10.725 4.018 1.00 96.81 94 TYR A C 1
ATOM 742 O O . TYR A 1 94 ? -0.624 10.411 5.153 1.00 96.81 94 TYR A O 1
ATOM 750 N N . GLY A 1 95 ? -0.115 10.803 3.006 1.00 95.31 95 GLY A N 1
ATOM 751 C CA . GLY A 1 95 ? 1.308 10.529 3.160 1.00 95.31 95 GLY A CA 1
ATOM 752 C C . GLY A 1 95 ? 2.079 10.913 1.911 1.00 95.31 95 GLY A C 1
ATOM 753 O O . GLY A 1 95 ? 1.486 11.274 0.887 1.00 95.31 95 GLY A O 1
ATOM 754 N N . GLN A 1 96 ? 3.400 10.848 2.007 1.00 95.75 96 GLN A N 1
ATOM 755 C CA . GLN A 1 96 ? 4.296 11.016 0.874 1.00 95.75 96 GLN A CA 1
ATOM 756 C C . GLN A 1 96 ? 4.487 9.663 0.196 1.00 95.75 96 GLN A C 1
ATOM 758 O O . GLN A 1 96 ? 4.981 8.719 0.796 1.00 95.75 96 GLN A O 1
ATOM 763 N N . VAL A 1 97 ? 4.067 9.569 -1.059 1.00 94.75 97 VAL A N 1
ATOM 764 C CA . VAL A 1 97 ? 3.985 8.314 -1.805 1.00 94.75 97 VAL A CA 1
ATOM 765 C C . VAL A 1 97 ? 5.026 8.318 -2.903 1.00 94.75 97 VAL A C 1
ATOM 767 O O . VAL A 1 97 ? 5.078 9.256 -3.706 1.00 94.75 97 VAL A O 1
ATOM 770 N N . TRP A 1 98 ? 5.805 7.245 -2.971 1.00 92.56 98 TRP A N 1
ATOM 771 C CA . TRP A 1 98 ? 6.668 6.955 -4.110 1.00 92.56 98 TRP A CA 1
ATOM 772 C C . TRP A 1 98 ? 5.813 6.273 -5.164 1.00 92.56 98 TRP A C 1
ATOM 774 O O . TRP A 1 98 ? 5.532 5.077 -5.104 1.00 92.56 98 TRP A O 1
ATOM 784 N N . CYS A 1 99 ? 5.274 7.091 -6.055 1.00 82.62 99 CYS A N 1
ATOM 785 C CA . CYS A 1 99 ? 4.201 6.684 -6.935 1.00 82.62 99 CYS A CA 1
ATOM 786 C C . CYS A 1 99 ? 4.709 5.773 -8.045 1.00 82.62 99 CYS A C 1
ATOM 788 O O . CYS A 1 99 ? 5.769 5.989 -8.632 1.00 82.62 99 CYS A O 1
ATOM 790 N N . HIS A 1 100 ? 3.872 4.806 -8.408 1.00 70.62 100 HIS A N 1
ATOM 791 C CA . HIS A 1 100 ? 4.092 4.059 -9.633 1.00 70.62 100 HIS A CA 1
ATOM 792 C C . HIS A 1 100 ? 3.898 4.983 -10.843 1.00 70.62 100 HIS A C 1
ATOM 794 O O . HIS A 1 100 ? 2.940 5.774 -10.857 1.00 70.62 100 HIS A O 1
ATOM 800 N N . PRO A 1 101 ? 4.744 4.858 -11.883 1.00 66.56 101 PRO A N 1
ATOM 801 C CA . PRO A 1 101 ? 4.517 5.551 -13.137 1.00 66.56 101 PRO A CA 1
ATOM 802 C C . PRO A 1 101 ? 3.153 5.133 -13.690 1.00 66.56 101 PRO A C 1
ATOM 804 O O . PRO A 1 101 ? 2.813 3.947 -13.734 1.00 66.56 101 PRO A O 1
ATOM 807 N N . ASN A 1 102 ? 2.355 6.121 -14.090 1.00 67.75 102 ASN A N 1
ATOM 808 C CA . ASN A 1 102 ? 1.008 5.879 -14.601 1.00 67.75 102 ASN A CA 1
ATOM 809 C C . ASN A 1 102 ? 1.018 5.009 -15.880 1.00 67.75 102 ASN A C 1
ATOM 811 O O . ASN A 1 102 ? 2.050 4.801 -16.527 1.00 67.75 102 ASN A O 1
ATOM 815 N N . GLN A 1 103 ? -0.159 4.522 -16.285 1.00 66.50 103 GLN A N 1
ATOM 816 C CA . GLN A 1 103 ? -0.307 3.670 -17.474 1.00 66.50 103 GLN A CA 1
ATOM 817 C C . GLN A 1 103 ? 0.281 4.273 -18.761 1.00 66.50 103 GLN A C 1
ATOM 819 O O . GLN A 1 103 ? 0.794 3.533 -19.600 1.00 66.50 103 GLN A O 1
ATOM 824 N N . ARG A 1 104 ? 0.250 5.603 -18.921 1.00 64.56 104 ARG A N 1
ATOM 825 C CA . ARG A 1 104 ? 0.848 6.280 -20.081 1.00 64.56 104 ARG A CA 1
ATOM 826 C C . ARG A 1 104 ? 2.366 6.117 -20.081 1.00 64.56 104 ARG A C 1
ATOM 828 O O . ARG A 1 104 ? 2.921 5.767 -21.117 1.00 64.56 104 ARG A O 1
ATOM 835 N N . SER A 1 105 ? 3.015 6.313 -18.937 1.00 66.00 105 SER A N 1
ATOM 836 C CA . SER A 1 105 ? 4.455 6.094 -18.779 1.00 66.00 105 SER A CA 1
ATOM 837 C C . SER A 1 105 ? 4.833 4.623 -18.986 1.00 66.00 105 SER A C 1
ATOM 839 O O . SER A 1 105 ? 5.798 4.342 -19.689 1.00 66.00 105 SER A O 1
ATOM 841 N N . LYS A 1 106 ? 4.032 3.674 -18.474 1.00 69.12 106 LYS A N 1
ATOM 842 C CA . LYS A 1 106 ? 4.228 2.230 -18.726 1.00 69.12 106 LYS A CA 1
ATOM 843 C C . LYS A 1 106 ? 4.114 1.887 -20.217 1.00 69.12 106 LYS A C 1
ATOM 845 O O . LYS A 1 106 ? 4.917 1.118 -20.738 1.00 69.12 106 LYS A O 1
ATOM 850 N N . LYS A 1 107 ? 3.129 2.462 -20.914 1.00 74.88 107 LYS A N 1
ATOM 851 C CA . LYS A 1 107 ? 2.945 2.268 -22.359 1.00 74.88 107 LYS A CA 1
ATOM 852 C C . LYS A 1 107 ? 4.110 2.856 -23.151 1.00 74.88 107 LYS A C 1
ATOM 854 O O . LYS A 1 107 ? 4.608 2.183 -24.043 1.00 74.88 107 LYS A O 1
ATOM 859 N N . LEU A 1 108 ? 4.554 4.063 -22.794 1.00 74.56 108 LEU A N 1
ATOM 860 C CA . LEU A 1 108 ? 5.696 4.718 -23.430 1.00 74.56 108 LEU A CA 1
ATOM 861 C C . LEU A 1 108 ? 6.977 3.894 -23.265 1.00 74.56 108 LEU A C 1
ATOM 863 O O . LEU A 1 108 ? 7.681 3.677 -24.245 1.00 74.56 108 LEU A O 1
ATOM 867 N N . PHE A 1 109 ? 7.235 3.386 -22.057 1.00 77.25 109 PHE A N 1
ATOM 868 C CA . PHE A 1 109 ? 8.364 2.495 -21.798 1.00 77.25 109 PHE A CA 1
ATOM 869 C C . PHE A 1 109 ? 8.300 1.240 -22.672 1.00 77.25 109 PHE A C 1
ATOM 871 O O . PHE A 1 109 ? 9.268 0.939 -23.352 1.00 77.25 109 PHE A O 1
ATOM 878 N N . LYS A 1 110 ? 7.144 0.562 -22.743 1.00 80.06 110 LYS A N 1
ATOM 879 C CA . LYS A 1 110 ? 6.975 -0.613 -23.617 1.00 80.06 110 LYS A CA 1
ATOM 880 C C . LYS A 1 110 ? 7.233 -0.295 -25.089 1.00 80.06 110 LYS A C 1
ATOM 882 O O . LYS A 1 110 ? 7.921 -1.053 -25.749 1.00 80.06 110 LYS A O 1
ATOM 887 N N . THR A 1 111 ? 6.715 0.824 -25.597 1.00 84.69 111 THR A N 1
ATOM 888 C CA . THR A 1 111 ? 6.939 1.220 -27.001 1.00 84.69 111 THR A CA 1
ATOM 889 C C . THR A 1 111 ? 8.380 1.617 -27.302 1.00 84.69 111 THR A C 1
ATOM 891 O O . THR A 1 111 ? 8.754 1.676 -28.464 1.00 84.69 111 THR A O 1
ATOM 894 N N . LYS A 1 112 ? 9.160 1.940 -26.269 1.00 85.69 112 LYS A N 1
ATOM 895 C CA . LYS A 1 112 ? 10.562 2.347 -26.373 1.00 85.69 112 LYS A CA 1
ATOM 896 C C . LYS A 1 112 ? 11.521 1.250 -25.916 1.00 85.69 112 LYS A C 1
ATOM 898 O O . LYS A 1 112 ? 12.721 1.473 -25.918 1.00 85.69 112 LYS A O 1
ATOM 903 N N . PHE A 1 113 ? 11.005 0.090 -25.508 1.00 87.44 113 PHE A N 1
ATOM 904 C CA . PHE A 1 113 ? 11.814 -0.968 -24.918 1.00 87.44 113 PHE A CA 1
ATOM 905 C C . PHE A 1 113 ? 12.791 -1.552 -25.937 1.00 87.44 113 PHE A C 1
ATOM 907 O O . PHE A 1 113 ? 13.968 -1.680 -25.625 1.00 87.44 113 PHE A O 1
ATOM 914 N N . ASP A 1 114 ? 12.325 -1.801 -27.160 1.00 85.25 114 ASP A N 1
ATOM 915 C CA . ASP A 1 114 ? 13.165 -2.319 -28.244 1.00 85.25 114 ASP A CA 1
ATOM 916 C C . ASP A 1 114 ? 14.286 -1.325 -28.602 1.00 85.25 114 ASP A C 1
ATOM 918 O O . ASP A 1 114 ? 15.447 -1.703 -28.664 1.00 85.25 114 ASP A O 1
ATOM 922 N N . GLU A 1 115 ? 13.972 -0.028 -28.688 1.00 88.44 115 GLU A N 1
ATOM 923 C CA . GLU A 1 115 ? 14.957 1.044 -28.930 1.00 88.44 115 GLU A CA 1
ATOM 924 C C . GLU A 1 115 ? 15.990 1.154 -27.786 1.00 88.44 115 GLU A C 1
ATOM 926 O O . GLU A 1 115 ? 17.160 1.448 -28.011 1.00 88.44 115 GLU A O 1
ATOM 931 N N . ILE A 1 116 ? 15.586 0.883 -26.538 1.00 87.06 116 ILE A N 1
ATOM 932 C CA . ILE A 1 116 ? 16.506 0.816 -25.391 1.00 87.06 116 ILE A CA 1
ATOM 933 C C . ILE A 1 116 ? 17.432 -0.407 -25.498 1.00 87.06 116 ILE A C 1
ATOM 935 O O . ILE A 1 116 ? 18.613 -0.294 -25.169 1.00 87.06 116 ILE A O 1
ATOM 939 N N . LEU A 1 117 ? 16.920 -1.559 -25.944 1.00 86.3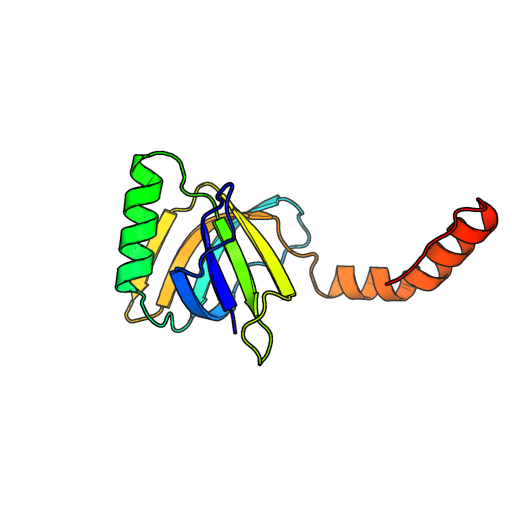1 117 LEU A N 1
ATOM 940 C CA . LEU A 1 117 ? 17.738 -2.754 -26.169 1.00 86.31 117 LEU A CA 1
ATOM 941 C C . LEU A 1 117 ? 18.758 -2.526 -27.289 1.00 86.31 117 LEU A C 1
ATOM 943 O O . LEU A 1 117 ? 19.923 -2.861 -27.095 1.00 86.31 117 LEU A O 1
ATOM 947 N N . GLU A 1 118 ? 18.356 -1.888 -28.391 1.00 86.81 118 GLU A N 1
ATOM 948 C CA . GLU A 1 118 ? 19.258 -1.504 -29.489 1.00 86.81 118 GLU A CA 1
ATOM 949 C C . GLU A 1 118 ? 20.402 -0.606 -28.991 1.00 86.81 118 GLU A C 1
ATOM 951 O O . GLU A 1 118 ? 21.571 -0.877 -29.258 1.00 86.81 118 GLU A O 1
ATOM 956 N N . ILE A 1 119 ? 20.099 0.405 -28.166 1.00 89.56 119 ILE A N 1
ATOM 957 C CA . ILE A 1 119 ? 21.129 1.241 -27.528 1.00 89.56 119 ILE A CA 1
ATOM 958 C C . ILE A 1 119 ? 22.075 0.380 -26.678 1.00 89.56 119 ILE A C 1
ATOM 960 O O . ILE A 1 119 ? 23.292 0.550 -26.721 1.00 89.56 119 ILE A O 1
ATOM 964 N N . PHE A 1 120 ? 21.553 -0.551 -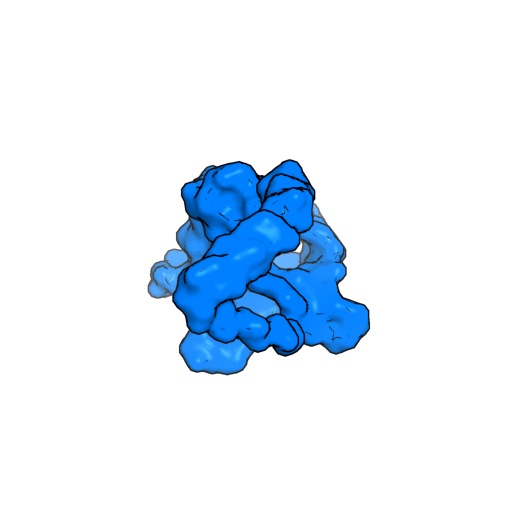25.880 1.00 91.00 120 PHE A N 1
ATOM 965 C CA . PHE A 1 120 ? 22.407 -1.415 -25.067 1.00 91.00 120 PHE A CA 1
ATOM 966 C C . PHE A 1 120 ? 23.311 -2.319 -25.909 1.00 91.00 120 PHE A C 1
ATOM 968 O O . PHE A 1 120 ? 24.473 -2.498 -25.536 1.00 91.00 120 PHE A O 1
ATOM 975 N N . GLU A 1 121 ? 22.841 -2.820 -27.050 1.00 86.94 121 GLU A N 1
ATOM 976 C CA . GLU A 1 121 ? 23.672 -3.555 -28.008 1.00 86.94 121 GLU A CA 1
ATOM 977 C C . GLU A 1 121 ? 24.796 -2.678 -28.578 1.00 86.94 121 GLU A C 1
ATOM 979 O O . GLU A 1 121 ? 25.964 -3.081 -28.532 1.00 86.94 121 GLU A O 1
ATOM 984 N N . ASP A 1 122 ? 24.477 -1.454 -29.009 1.00 93.44 122 ASP A N 1
ATOM 985 C CA . ASP A 1 122 ? 25.446 -0.490 -29.548 1.00 93.44 122 ASP A CA 1
ATOM 986 C C . ASP A 1 122 ? 26.559 -0.156 -28.541 1.00 93.44 122 ASP A C 1
ATOM 988 O O . ASP A 1 122 ? 27.741 -0.065 -28.892 1.00 93.44 122 ASP A O 1
ATOM 992 N N . TYR A 1 123 ? 26.202 -0.036 -27.260 1.00 93.25 123 TYR A N 1
ATOM 993 C CA . TYR A 1 123 ? 27.150 0.210 -26.170 1.00 93.25 123 TYR A CA 1
ATOM 994 C C . TYR A 1 123 ? 27.742 -1.071 -25.555 1.00 93.25 123 TYR A C 1
ATOM 996 O O . TYR A 1 123 ? 28.490 -0.987 -24.578 1.00 93.25 123 TYR A O 1
ATOM 1004 N N . ARG A 1 124 ? 27.459 -2.254 -26.123 1.00 90.00 124 ARG A N 1
ATOM 1005 C CA . ARG A 1 124 ? 27.920 -3.574 -25.639 1.00 90.00 124 ARG A CA 1
ATOM 1006 C C . ARG A 1 124 ? 27.574 -3.848 -24.170 1.00 90.00 124 ARG A C 1
ATOM 1008 O O . ARG A 1 124 ? 28.323 -4.517 -23.455 1.00 90.00 124 ARG A O 1
ATOM 1015 N N . VAL A 1 125 ? 26.438 -3.334 -23.714 1.00 87.88 125 VAL A N 1
ATOM 1016 C CA . VAL A 1 125 ? 25.888 -3.594 -22.385 1.00 87.88 125 VAL A CA 1
ATOM 1017 C C . VAL A 1 125 ? 25.089 -4.894 -22.442 1.00 87.88 125 VAL A C 1
ATOM 1019 O O . VAL A 1 125 ? 24.080 -4.986 -23.133 1.00 87.88 125 VAL A O 1
ATOM 1022 N N . GLN A 1 126 ? 25.519 -5.913 -21.695 1.00 82.69 126 GLN A N 1
ATOM 1023 C CA . GLN A 1 126 ? 24.745 -7.147 -21.559 1.00 82.69 126 GLN A CA 1
ATOM 1024 C C . GLN A 1 126 ? 23.590 -6.950 -20.577 1.00 82.69 126 GLN A C 1
ATOM 1026 O O . GLN A 1 126 ? 23.806 -6.720 -19.386 1.00 82.69 126 GLN A O 1
ATOM 1031 N N . VAL A 1 127 ? 22.362 -7.098 -21.072 1.00 77.75 127 VAL A N 1
ATOM 1032 C CA . VAL A 1 127 ? 21.155 -7.117 -20.244 1.00 77.75 127 VAL A CA 1
ATOM 1033 C C . VAL A 1 127 ? 20.662 -8.550 -20.109 1.00 77.75 127 VAL A C 1
ATOM 1035 O O . VAL A 1 127 ? 20.338 -9.205 -21.095 1.00 77.75 127 VAL A O 1
ATOM 1038 N N . VAL A 1 128 ? 20.586 -9.036 -18.872 1.00 79.00 128 VAL A N 1
ATOM 1039 C CA . VAL A 1 128 ? 19.970 -10.326 -18.546 1.00 79.00 128 VAL A CA 1
ATOM 1040 C C . VAL A 1 128 ? 18.608 -10.046 -17.929 1.00 79.00 128 VAL A C 1
ATOM 1042 O O . VAL A 1 128 ? 18.523 -9.563 -16.800 1.00 79.00 128 VAL A O 1
ATOM 1045 N N . LEU A 1 129 ? 17.546 -10.337 -18.675 1.00 72.31 129 LEU A N 1
ATOM 1046 C CA . LEU A 1 129 ? 16.181 -10.301 -18.159 1.00 72.31 129 LEU A CA 1
ATOM 1047 C C . LEU A 1 129 ? 15.903 -11.639 -17.460 1.00 72.31 129 LEU A C 1
ATOM 1049 O O . LEU A 1 129 ? 16.101 -12.696 -18.060 1.00 72.31 129 LEU A O 1
ATOM 1053 N N . LYS A 1 130 ? 15.512 -11.585 -16.185 1.00 52.88 130 LYS A N 1
ATOM 1054 C CA . LYS A 1 130 ? 15.079 -12.744 -15.393 1.00 52.88 130 LYS A CA 1
ATOM 1055 C C . LYS A 1 130 ? 13.569 -12.739 -15.236 1.00 52.88 130 LYS A C 1
ATOM 1057 O O . LYS A 1 130 ? 13.017 -11.625 -15.090 1.00 52.88 130 LYS A O 1
#

Sequence (130 aa):
MFGFTFDSETEPEIIALMDDVRNIESPAGIIYRTIRLINVDDAHNLLSAIENAAKIYENNGFICMLDDTKSIVARTFISNIRILKSKKNNITLYGQVWCHPNQRSKKLFKTKFDEILEIFEDYRVQVVLK

Foldseek 3Di:
DKFKFFDDPDPTDGQWDADDKPDQADQDQKDKDKIKGHQIPCQPRVVVVQVVCLVVLRNKIWIFDADPVRDGPDTKIWHPWDWPDDDPRMTIIITIIRGDYDPVVVVVCVVCVVVVVVVCVVVVNDDDDD